Protein AF-X6L9G3-F1 (afdb_monomer)

Mean predicted aligned error: 16.51 Å

Structure (mmCIF, N/CA/C/O backbone):
data_AF-X6L9G3-F1
#
_entry.id   AF-X6L9G3-F1
#
loop_
_atom_site.group_PDB
_atom_site.id
_atom_site.type_symbol
_atom_site.label_atom_id
_atom_site.label_alt_id
_atom_site.label_comp_id
_atom_site.label_asym_id
_atom_site.label_entity_id
_atom_site.label_seq_id
_atom_site.pdbx_PDB_ins_code
_atom_site.Cartn_x
_atom_site.Cartn_y
_atom_site.Cartn_z
_atom_site.occupancy
_atom_site.B_iso_or_equiv
_atom_site.auth_seq_id
_atom_site.auth_comp_id
_atom_site.auth_asym_id
_atom_site.auth_atom_id
_atom_site.pdbx_PDB_model_num
ATOM 1 N N . GLU A 1 1 ? 20.434 10.283 -39.567 1.00 57.66 1 GLU A N 1
ATOM 2 C CA . GLU A 1 1 ? 20.466 11.173 -38.382 1.00 57.66 1 GLU A CA 1
ATOM 3 C C . GLU A 1 1 ? 19.110 11.328 -37.707 1.00 57.66 1 GLU A C 1
ATOM 5 O O . GLU A 1 1 ? 19.002 10.861 -36.583 1.00 57.66 1 GLU A O 1
ATOM 10 N N . LYS A 1 2 ? 18.067 11.838 -38.384 1.00 54.44 2 LYS A N 1
ATOM 11 C CA . LYS A 1 2 ? 16.725 12.080 -37.799 1.00 54.44 2 LYS A CA 1
ATOM 12 C C . LYS A 1 2 ? 16.110 10.918 -36.999 1.00 54.44 2 LYS A C 1
ATOM 14 O O . LYS A 1 2 ? 15.489 11.132 -35.969 1.00 54.44 2 LYS A O 1
ATOM 19 N N . GLU A 1 3 ? 16.289 9.678 -37.444 1.00 51.03 3 GLU A N 1
ATOM 20 C CA . GLU A 1 3 ? 15.724 8.497 -36.769 1.00 51.03 3 GLU A CA 1
ATOM 21 C C . GLU A 1 3 ? 16.460 8.139 -35.462 1.00 51.03 3 GLU A C 1
ATOM 23 O O . GLU A 1 3 ? 15.861 7.649 -34.506 1.00 51.03 3 GLU A O 1
ATOM 28 N N . LYS A 1 4 ? 17.763 8.444 -35.389 1.00 56.22 4 LYS A N 1
ATOM 29 C CA . LYS A 1 4 ? 18.595 8.257 -34.190 1.00 56.22 4 LYS A CA 1
ATOM 30 C C . LYS A 1 4 ? 18.316 9.350 -33.154 1.00 56.22 4 LYS A C 1
ATOM 32 O O . LYS A 1 4 ? 18.306 9.068 -31.962 1.00 56.22 4 LYS A O 1
ATOM 37 N N . GLU A 1 5 ? 18.048 10.563 -33.628 1.00 58.12 5 GLU A N 1
ATOM 38 C CA . GLU A 1 5 ? 17.670 11.730 -32.825 1.00 58.12 5 GLU A CA 1
ATOM 39 C C . GLU A 1 5 ? 16.275 11.547 -32.197 1.00 58.12 5 GLU A C 1
ATOM 41 O O . GLU A 1 5 ? 16.146 11.621 -30.977 1.00 58.12 5 GLU A O 1
ATOM 46 N N . ASN A 1 6 ? 15.278 11.116 -32.985 1.00 58.06 6 ASN A N 1
ATOM 47 C CA . ASN A 1 6 ? 13.937 10.773 -32.488 1.00 58.06 6 ASN A CA 1
ATOM 48 C C . ASN A 1 6 ? 13.952 9.645 -31.444 1.00 58.06 6 ASN A C 1
ATOM 50 O O . ASN A 1 6 ? 13.209 9.693 -30.465 1.00 58.06 6 ASN A O 1
ATOM 54 N N . LYS A 1 7 ? 14.788 8.614 -31.634 1.00 62.81 7 LYS A N 1
ATOM 55 C CA . LYS A 1 7 ? 14.898 7.501 -30.678 1.00 62.81 7 LYS A CA 1
ATOM 56 C C . LYS A 1 7 ? 15.466 7.965 -29.332 1.00 62.81 7 LYS A C 1
ATOM 58 O O . LYS A 1 7 ? 14.974 7.538 -28.290 1.00 62.81 7 LYS A O 1
ATOM 63 N N . ASN A 1 8 ? 16.447 8.867 -29.362 1.00 68.50 8 ASN A N 1
ATOM 64 C CA . ASN A 1 8 ? 17.072 9.426 -28.166 1.00 68.50 8 ASN A CA 1
ATOM 65 C C . ASN A 1 8 ? 16.114 10.379 -27.416 1.00 68.50 8 ASN A C 1
ATOM 67 O O . ASN A 1 8 ? 16.032 10.344 -26.188 1.00 68.50 8 ASN A O 1
ATOM 71 N N . GLU A 1 9 ? 15.314 11.172 -28.139 1.00 69.00 9 GLU A N 1
ATOM 72 C CA . GLU A 1 9 ? 14.246 11.988 -27.540 1.00 69.00 9 GLU A CA 1
ATOM 73 C C . GLU A 1 9 ? 13.158 11.131 -26.879 1.00 69.00 9 GLU A C 1
ATOM 75 O O . GLU A 1 9 ? 12.784 11.384 -25.731 1.00 69.00 9 GLU A O 1
ATOM 80 N N . MET A 1 10 ? 12.691 10.073 -27.553 1.00 66.94 10 MET A N 1
ATOM 81 C CA . MET A 1 10 ? 11.701 9.145 -26.992 1.00 66.94 10 MET A CA 1
ATOM 82 C C . MET A 1 10 ? 12.214 8.466 -25.719 1.00 66.94 10 MET A C 1
ATOM 84 O O . MET A 1 10 ? 11.488 8.366 -24.731 1.00 66.94 10 MET A O 1
ATOM 88 N N . GLU A 1 11 ? 13.474 8.035 -25.714 1.00 72.94 11 GLU A N 1
ATOM 89 C CA . GLU A 1 11 ? 14.110 7.413 -24.553 1.00 72.94 11 GLU A CA 1
ATOM 90 C C . GLU A 1 11 ? 14.220 8.389 -23.370 1.00 72.94 11 GLU A C 1
ATOM 92 O O . GLU A 1 11 ? 13.938 8.026 -22.224 1.00 72.94 11 GLU A O 1
ATOM 97 N N . THR A 1 12 ? 14.514 9.660 -23.645 1.00 70.62 12 THR A N 1
ATOM 98 C CA . THR A 1 12 ? 14.583 10.716 -22.626 1.00 70.62 12 THR A CA 1
ATOM 99 C C . THR A 1 12 ? 13.207 11.013 -22.019 1.00 70.62 12 THR A C 1
ATOM 101 O O . THR A 1 12 ? 13.072 11.109 -20.795 1.00 70.62 12 THR A O 1
ATOM 104 N N . ILE A 1 13 ? 12.162 11.091 -22.850 1.00 75.62 13 ILE A N 1
ATOM 105 C CA . ILE A 1 13 ? 10.772 11.294 -22.410 1.00 75.62 13 ILE A CA 1
ATOM 106 C C . ILE A 1 13 ? 10.292 10.111 -21.563 1.00 75.62 13 ILE A C 1
ATOM 108 O O . ILE A 1 13 ? 9.724 10.308 -20.487 1.00 75.62 13 ILE A O 1
ATOM 112 N N . VAL A 1 14 ? 10.563 8.880 -22.003 1.00 69.62 14 VAL A N 1
ATOM 113 C CA . VAL A 1 14 ? 10.181 7.659 -21.280 1.00 69.62 14 VAL A CA 1
ATOM 114 C C . VAL A 1 14 ? 10.891 7.572 -19.929 1.00 69.62 14 VAL A C 1
ATOM 116 O O . VAL A 1 14 ? 10.262 7.230 -18.928 1.00 69.62 14 VAL A O 1
ATOM 119 N N . ASN A 1 15 ? 12.182 7.898 -19.865 1.00 73.69 15 ASN A N 1
ATOM 120 C CA . ASN A 1 15 ? 12.939 7.851 -18.614 1.00 73.69 15 ASN A CA 1
ATOM 121 C C . ASN A 1 15 ? 12.492 8.933 -17.624 1.00 73.69 15 ASN A C 1
ATOM 123 O O . ASN A 1 15 ? 12.386 8.656 -16.427 1.00 73.69 15 ASN A O 1
ATOM 127 N N . LYS A 1 16 ? 12.145 10.129 -18.113 1.00 71.69 16 LYS A N 1
ATOM 128 C CA . LYS A 1 16 ? 11.542 11.180 -17.287 1.00 71.69 16 LYS A CA 1
ATOM 129 C C . LYS A 1 16 ? 10.173 10.754 -16.748 1.00 71.69 16 LYS A C 1
ATOM 131 O O . LYS A 1 16 ? 9.962 10.799 -15.542 1.00 71.69 16 LYS A O 1
ATOM 136 N N . ALA A 1 17 ? 9.299 10.218 -17.602 1.00 64.56 17 ALA A N 1
ATOM 137 C CA . ALA A 1 17 ? 7.981 9.729 -17.195 1.00 64.56 17 ALA A CA 1
ATOM 138 C C . ALA A 1 17 ? 8.057 8.581 -16.171 1.00 64.56 17 ALA A C 1
ATOM 140 O O . ALA A 1 17 ? 7.258 8.528 -15.236 1.00 64.56 17 ALA A O 1
ATOM 141 N N . LYS A 1 18 ? 9.036 7.673 -16.307 1.00 68.25 18 LYS A N 1
ATOM 142 C CA . LYS A 1 18 ? 9.302 6.622 -15.309 1.00 68.25 18 LYS A CA 1
ATOM 143 C C . LYS A 1 18 ? 9.693 7.222 -13.959 1.00 68.25 18 LYS A C 1
ATOM 145 O O . LYS A 1 18 ? 9.103 6.854 -12.948 1.00 68.25 18 LYS A O 1
ATOM 150 N N . LYS A 1 19 ? 10.635 8.170 -13.954 1.00 68.81 19 LYS A N 1
ATOM 151 C CA . LYS A 1 19 ? 11.107 8.834 -12.733 1.00 68.81 19 LYS A CA 1
ATOM 152 C C . LYS A 1 19 ? 9.980 9.587 -12.020 1.00 68.81 19 LYS A C 1
ATOM 154 O O . LYS A 1 19 ? 9.816 9.425 -10.813 1.00 68.81 19 LYS A O 1
ATOM 159 N N . ASP A 1 20 ? 9.171 10.330 -12.771 1.00 70.56 20 ASP A N 1
ATOM 160 C CA . ASP A 1 20 ? 8.033 11.084 -12.234 1.00 70.56 20 ASP A CA 1
ATOM 161 C C . ASP A 1 20 ? 6.973 10.142 -11.626 1.00 70.56 20 ASP A C 1
ATOM 163 O O . ASP A 1 20 ? 6.381 10.432 -10.584 1.00 70.56 20 ASP A O 1
ATOM 167 N N . ASN A 1 21 ? 6.756 8.972 -12.239 1.00 73.25 21 ASN A N 1
ATOM 168 C CA . ASN A 1 21 ? 5.849 7.950 -11.717 1.00 73.25 21 ASN A CA 1
ATOM 169 C C . ASN A 1 21 ? 6.384 7.296 -10.430 1.00 73.25 21 ASN A C 1
ATOM 171 O O . ASN A 1 21 ? 5.624 7.064 -9.488 1.00 73.25 21 ASN A O 1
ATOM 175 N N . ASP A 1 22 ? 7.688 7.026 -10.358 1.00 73.94 22 ASP A N 1
ATOM 176 C CA . ASP A 1 22 ? 8.322 6.445 -9.170 1.00 73.94 22 ASP A CA 1
ATOM 177 C C . ASP A 1 22 ? 8.289 7.411 -7.977 1.00 73.94 22 ASP A C 1
ATOM 179 O O . ASP A 1 22 ? 8.055 7.001 -6.836 1.00 73.94 22 ASP A O 1
ATOM 183 N N . GLU A 1 23 ? 8.461 8.709 -8.226 1.00 80.25 23 GLU A N 1
ATOM 184 C CA . GLU A 1 23 ? 8.361 9.742 -7.197 1.00 80.25 23 GLU A CA 1
ATOM 185 C C . GLU A 1 23 ? 6.923 9.899 -6.679 1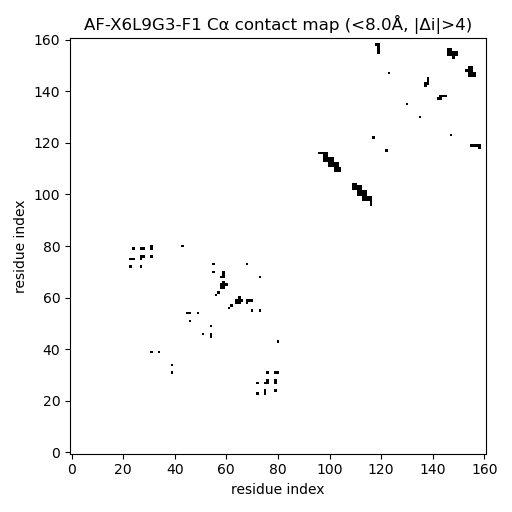.00 80.25 23 GLU A C 1
ATOM 187 O O . GLU A 1 23 ? 6.703 9.932 -5.462 1.00 80.25 23 GLU A O 1
ATOM 192 N N . LYS A 1 24 ? 5.925 9.871 -7.576 1.00 80.50 24 LYS A N 1
ATOM 193 C CA . LYS A 1 24 ? 4.502 9.841 -7.197 1.00 80.50 24 LYS A CA 1
ATOM 194 C C . LYS A 1 24 ? 4.162 8.620 -6.344 1.00 80.50 24 LYS A C 1
ATOM 196 O O . LYS A 1 24 ? 3.531 8.768 -5.299 1.00 80.50 24 LYS A O 1
ATOM 201 N N . LYS A 1 25 ? 4.620 7.425 -6.724 1.00 76.56 25 LYS A N 1
ATOM 202 C CA . LYS A 1 25 ? 4.406 6.207 -5.925 1.00 76.56 25 LYS A CA 1
ATOM 203 C C . LYS A 1 25 ? 5.009 6.328 -4.529 1.00 76.56 25 LYS A C 1
ATOM 205 O O . LYS A 1 25 ? 4.333 6.031 -3.549 1.00 76.56 25 LYS A O 1
ATOM 210 N N . LYS A 1 26 ? 6.248 6.822 -4.413 1.00 81.69 26 LYS A N 1
ATOM 211 C CA . LYS A 1 26 ? 6.899 7.050 -3.109 1.00 81.69 26 LYS A CA 1
ATOM 212 C C . LYS A 1 26 ? 6.127 8.048 -2.246 1.00 81.69 26 LYS A C 1
ATOM 214 O O . LYS A 1 26 ? 5.991 7.822 -1.044 1.00 81.69 26 LYS A O 1
ATOM 219 N N . LYS A 1 27 ? 5.607 9.126 -2.843 1.00 88.62 27 LYS A N 1
ATOM 220 C CA . LYS A 1 27 ? 4.748 10.099 -2.153 1.00 88.62 27 LYS A CA 1
ATOM 221 C C . LYS A 1 27 ? 3.514 9.412 -1.564 1.00 88.62 27 LYS A C 1
ATOM 223 O O . LYS A 1 27 ? 3.264 9.561 -0.372 1.00 88.62 27 LYS A O 1
ATOM 228 N N . TRP A 1 28 ? 2.785 8.635 -2.366 1.00 87.56 28 TRP A N 1
ATOM 229 C CA . TRP A 1 28 ? 1.539 7.993 -1.933 1.00 87.56 28 TRP A CA 1
ATOM 230 C C . TRP A 1 28 ? 1.756 6.832 -0.955 1.00 87.56 28 TRP A C 1
ATOM 232 O O . TRP A 1 28 ? 0.965 6.659 -0.031 1.00 87.56 28 TRP A O 1
ATOM 242 N N . MET A 1 29 ? 2.895 6.141 -1.046 1.00 81.62 29 MET A N 1
ATOM 243 C CA . MET A 1 29 ? 3.321 5.160 -0.045 1.00 81.62 29 MET A CA 1
ATOM 244 C C . MET A 1 29 ? 3.571 5.814 1.325 1.00 81.62 29 MET A C 1
ATOM 246 O O . MET A 1 29 ? 3.084 5.339 2.349 1.00 81.62 29 MET A O 1
ATOM 250 N N . LYS A 1 30 ? 4.301 6.940 1.355 1.00 86.38 30 LYS A N 1
ATOM 251 C CA . LYS A 1 30 ? 4.532 7.712 2.590 1.00 86.38 30 LYS A CA 1
ATOM 252 C C . LYS A 1 30 ? 3.227 8.268 3.152 1.00 86.38 30 LYS A C 1
ATOM 254 O O . LYS A 1 30 ? 2.982 8.149 4.349 1.00 86.38 30 LYS A O 1
ATOM 259 N N . TRP A 1 31 ? 2.398 8.833 2.277 1.00 90.00 31 TRP A N 1
ATOM 260 C CA . TRP A 1 31 ? 1.083 9.364 2.616 1.00 90.00 31 TRP A CA 1
ATOM 261 C C . TRP A 1 31 ? 0.209 8.306 3.295 1.00 90.00 31 TRP A C 1
ATOM 263 O O . TRP A 1 31 ? -0.361 8.593 4.347 1.00 90.00 31 TRP A O 1
ATOM 273 N N . TRP A 1 32 ? 0.174 7.081 2.751 1.00 87.44 32 TRP A N 1
ATOM 274 C CA . TRP A 1 32 ? -0.541 5.942 3.332 1.00 87.44 32 TRP A CA 1
ATOM 275 C C . TRP A 1 32 ? 0.031 5.545 4.694 1.00 87.44 32 TRP A C 1
ATOM 277 O O . TRP A 1 32 ? -0.711 5.416 5.665 1.00 87.44 32 TRP A O 1
ATOM 287 N N . ASN A 1 33 ? 1.354 5.410 4.805 1.00 80.75 33 ASN A N 1
ATOM 288 C CA . ASN A 1 33 ? 2.003 4.967 6.041 1.00 80.75 33 ASN A CA 1
ATOM 289 C C . ASN A 1 33 ? 1.752 5.909 7.224 1.00 80.75 33 ASN A C 1
ATOM 291 O O . ASN A 1 33 ? 1.582 5.427 8.341 1.00 80.75 33 ASN A O 1
ATOM 295 N N . GLN A 1 34 ? 1.660 7.215 6.967 1.00 87.00 34 GLN A N 1
ATOM 296 C CA . GLN A 1 34 ? 1.383 8.247 7.971 1.00 87.00 34 GLN A CA 1
ATOM 297 C C . GLN A 1 34 ? -0.075 8.278 8.459 1.00 87.00 34 GLN A C 1
ATOM 299 O O . GLN A 1 34 ? -0.372 9.007 9.401 1.00 87.00 34 GLN A O 1
ATOM 304 N N . ARG A 1 35 ? -0.995 7.529 7.833 1.00 86.44 35 ARG A N 1
ATOM 305 C CA . ARG A 1 35 ? -2.399 7.481 8.266 1.00 86.44 35 ARG A CA 1
ATOM 306 C C . ARG A 1 35 ? -2.576 6.654 9.536 1.00 86.44 35 ARG A C 1
ATOM 308 O O . ARG A 1 35 ? -1.960 5.596 9.695 1.00 86.44 35 ARG A O 1
ATOM 315 N N . GLU A 1 36 ? -3.472 7.122 10.400 1.00 88.19 36 GLU A N 1
ATOM 316 C CA . GLU A 1 36 ? -3.934 6.372 11.567 1.00 88.19 36 GLU A CA 1
ATOM 317 C C . GLU A 1 36 ? -4.650 5.083 11.141 1.00 88.19 36 GLU A C 1
ATOM 319 O O . GLU A 1 36 ? -5.197 4.988 10.042 1.00 88.19 36 GLU A O 1
ATOM 324 N N . GLN A 1 37 ? -4.687 4.076 12.017 1.00 83.81 37 GLN A N 1
ATOM 325 C CA . GLN A 1 37 ? -5.323 2.797 11.679 1.00 83.81 37 GLN A CA 1
ATOM 326 C C . GLN A 1 37 ? -6.820 2.944 11.380 1.00 83.81 37 GLN A C 1
ATOM 328 O O . GLN A 1 37 ? -7.307 2.360 10.419 1.00 83.81 37 GLN A O 1
ATOM 333 N N . LYS A 1 38 ? -7.538 3.790 12.129 1.00 88.25 38 LYS A N 1
ATOM 334 C CA . LYS A 1 38 ? -8.963 4.066 11.884 1.00 88.25 38 LYS A CA 1
ATOM 335 C C . LYS A 1 38 ? -9.211 4.622 10.476 1.00 88.25 38 LYS A C 1
ATOM 337 O O . LYS A 1 38 ? -10.153 4.212 9.806 1.00 88.25 38 LYS A O 1
ATOM 342 N N . ASP A 1 39 ? -8.328 5.507 10.029 1.00 89.38 39 ASP A N 1
ATOM 343 C CA . ASP A 1 39 ? -8.374 6.124 8.706 1.00 89.38 39 ASP A CA 1
ATOM 344 C C . ASP A 1 39 ? -8.091 5.113 7.594 1.00 89.38 39 ASP A C 1
ATOM 346 O O . ASP A 1 39 ? -8.783 5.089 6.577 1.00 89.38 39 ASP A O 1
ATOM 350 N N . LYS A 1 40 ? -7.087 4.251 7.794 1.00 89.81 40 LYS A N 1
ATOM 351 C CA . LYS A 1 40 ? -6.769 3.167 6.857 1.00 89.81 40 LYS A CA 1
ATOM 352 C C . LYS A 1 40 ? -7.949 2.211 6.708 1.00 89.81 40 LYS A C 1
ATOM 354 O O . LYS A 1 40 ? -8.302 1.868 5.581 1.00 89.81 40 LYS A O 1
ATOM 359 N N . THR A 1 41 ? -8.584 1.838 7.819 1.00 90.62 41 THR A N 1
ATOM 360 C CA . THR A 1 41 ? -9.766 0.969 7.825 1.00 90.62 41 THR A CA 1
ATOM 361 C C . THR A 1 41 ? -10.920 1.582 7.039 1.00 90.62 41 THR A C 1
ATOM 363 O O . THR A 1 41 ? -11.467 0.905 6.174 1.00 90.62 41 THR A O 1
ATOM 366 N N . GLU A 1 42 ? -11.245 2.861 7.263 1.00 94.25 42 GLU A N 1
ATOM 367 C CA . GLU A 1 42 ? -12.308 3.550 6.517 1.00 94.25 42 GLU A CA 1
ATOM 368 C C . GLU A 1 42 ? -12.035 3.536 5.006 1.00 94.25 42 GLU A C 1
ATOM 370 O O . GLU A 1 42 ? -12.908 3.179 4.214 1.00 94.25 42 GLU A O 1
ATOM 375 N N . ILE A 1 43 ? -10.811 3.874 4.589 1.00 92.50 43 ILE A N 1
ATOM 376 C CA . ILE A 1 43 ? -10.453 3.906 3.165 1.00 92.50 43 ILE A CA 1
ATOM 377 C C . ILE A 1 43 ? -10.557 2.507 2.541 1.00 92.50 43 ILE A C 1
ATOM 379 O O . ILE A 1 43 ? -11.102 2.365 1.446 1.00 92.50 43 ILE A O 1
ATOM 383 N N . ILE A 1 44 ? -10.055 1.473 3.224 1.00 92.25 44 ILE A N 1
ATOM 384 C CA . ILE A 1 44 ? -10.125 0.081 2.752 1.00 92.25 44 ILE A CA 1
ATOM 385 C C . ILE A 1 44 ? -11.578 -0.381 2.641 1.00 92.25 44 ILE A C 1
ATOM 387 O O . ILE A 1 44 ? -11.951 -1.018 1.656 1.00 92.25 44 ILE A O 1
ATOM 391 N N . GLU A 1 45 ? -12.409 -0.062 3.630 1.00 93.25 45 GLU A N 1
ATOM 392 C CA . GLU A 1 45 ? -13.826 -0.414 3.629 1.00 93.25 45 GLU A CA 1
ATOM 393 C C . GLU A 1 45 ? -14.556 0.248 2.455 1.00 93.25 45 GLU A C 1
ATOM 395 O O . GLU A 1 45 ? -15.274 -0.426 1.711 1.00 93.25 45 GLU A O 1
ATOM 400 N N . LYS A 1 46 ? -14.313 1.544 2.217 1.00 93.44 46 LYS A N 1
ATOM 401 C CA . LYS A 1 46 ? -14.865 2.266 1.062 1.00 93.44 46 LYS A CA 1
ATOM 402 C C . LYS A 1 46 ? -14.398 1.659 -0.258 1.00 93.44 46 LYS A C 1
ATOM 404 O O . LYS A 1 46 ? -15.224 1.478 -1.148 1.00 93.44 46 LYS A O 1
ATOM 409 N N . LEU A 1 47 ? -13.120 1.292 -0.371 1.00 90.50 47 LEU A N 1
ATOM 410 C CA . LEU A 1 47 ? -12.558 0.651 -1.564 1.00 90.50 47 LEU A CA 1
ATOM 411 C C . LEU A 1 47 ? -13.208 -0.710 -1.862 1.00 90.50 47 LEU A C 1
ATOM 413 O O . LEU A 1 47 ? -13.436 -1.027 -3.025 1.00 90.50 47 LEU A O 1
ATOM 417 N N . LYS A 1 48 ? -13.511 -1.507 -0.827 1.00 88.88 48 LYS A N 1
ATOM 418 C CA . LYS A 1 48 ? -14.168 -2.820 -0.966 1.00 88.88 48 LYS A CA 1
ATOM 419 C C . LYS A 1 48 ? -15.664 -2.714 -1.267 1.00 88.88 48 LYS A C 1
ATOM 421 O O . LYS A 1 48 ? -16.208 -3.575 -1.950 1.00 88.88 48 LYS A O 1
ATOM 426 N N . THR A 1 49 ? -16.328 -1.693 -0.727 1.00 93.50 49 THR A N 1
ATOM 427 C CA . THR A 1 49 ? -17.796 -1.578 -0.761 1.00 93.50 49 THR A CA 1
ATOM 428 C C . THR A 1 49 ? -18.300 -0.804 -1.978 1.00 93.50 49 THR A C 1
ATOM 430 O O . THR A 1 49 ? -19.386 -1.077 -2.483 1.00 93.50 49 THR A O 1
ATOM 433 N N . MET A 1 50 ? -17.538 0.185 -2.448 1.00 93.38 50 MET A N 1
ATOM 434 C CA . MET A 1 50 ? -17.936 1.059 -3.551 1.00 93.38 50 MET A CA 1
ATOM 435 C C . MET A 1 50 ? -17.337 0.601 -4.882 1.00 93.38 50 MET A C 1
ATOM 437 O O . MET A 1 50 ? -16.250 0.030 -4.935 1.00 93.38 50 MET A O 1
ATOM 441 N N . SER A 1 51 ? -18.014 0.917 -5.989 1.00 91.00 51 SER A N 1
ATOM 442 C CA . SER A 1 51 ? -17.401 0.782 -7.315 1.00 91.00 51 SER A CA 1
ATOM 443 C C . SER A 1 51 ? -16.205 1.729 -7.474 1.00 91.00 51 SER A C 1
ATOM 445 O O . SER A 1 51 ? -16.084 2.739 -6.780 1.00 91.00 51 SER A O 1
ATOM 447 N N . ASN A 1 52 ? -15.341 1.455 -8.454 1.00 86.50 52 ASN A N 1
ATOM 448 C CA . ASN A 1 52 ? -14.172 2.292 -8.744 1.00 86.50 52 ASN A CA 1
ATOM 449 C C . ASN A 1 52 ? -14.522 3.771 -8.986 1.00 86.50 52 ASN A C 1
ATOM 451 O O . ASN A 1 52 ? -13.760 4.656 -8.595 1.00 86.50 52 ASN A O 1
ATOM 455 N N . GLU A 1 53 ? -15.649 4.043 -9.647 1.00 89.94 53 GLU A N 1
ATOM 456 C CA . GLU A 1 53 ? -16.109 5.406 -9.927 1.00 89.94 53 GLU A CA 1
ATOM 457 C C . GLU A 1 53 ? -16.633 6.094 -8.668 1.00 89.94 53 GLU A C 1
ATOM 459 O O . GLU A 1 53 ? -16.274 7.238 -8.401 1.00 89.94 53 GLU A O 1
ATOM 464 N N . GLN A 1 54 ? -17.407 5.377 -7.853 1.00 92.69 54 GLN A N 1
ATOM 465 C CA . GLN A 1 54 ? -17.914 5.892 -6.581 1.00 92.69 54 GLN A CA 1
ATOM 466 C C . GLN A 1 54 ? -16.785 6.148 -5.582 1.00 92.69 54 GLN A C 1
ATOM 468 O O . GLN A 1 54 ? -16.755 7.202 -4.960 1.00 92.69 54 GLN A O 1
ATOM 473 N N . PHE A 1 55 ? -15.817 5.235 -5.480 1.00 91.62 55 PHE A N 1
ATOM 474 C CA . PHE A 1 55 ? -14.638 5.419 -4.637 1.00 91.62 55 PHE A CA 1
ATOM 475 C C . PHE A 1 55 ? -13.849 6.665 -5.049 1.00 91.62 55 PHE A C 1
ATOM 477 O O . PHE A 1 55 ? -13.413 7.446 -4.208 1.00 91.62 55 PHE A O 1
ATOM 484 N N . LYS A 1 56 ? -13.705 6.883 -6.359 1.00 91.38 56 LYS A N 1
ATOM 485 C CA . LYS A 1 56 ? -13.066 8.075 -6.914 1.00 91.38 56 LYS A CA 1
ATOM 486 C C . LYS A 1 56 ? -13.802 9.363 -6.548 1.00 91.38 56 LYS A C 1
ATOM 488 O O . LYS A 1 56 ? -13.140 10.313 -6.145 1.00 91.38 56 LYS A O 1
ATOM 493 N N . LEU A 1 57 ? -15.124 9.399 -6.702 1.00 92.31 57 LEU A N 1
ATOM 494 C CA . LEU A 1 57 ? -15.936 10.565 -6.337 1.00 92.31 57 LEU A CA 1
ATOM 495 C C . LEU A 1 57 ? -15.856 10.835 -4.834 1.00 92.31 57 LEU A C 1
ATOM 497 O O . LEU A 1 57 ? -15.558 11.950 -4.423 1.00 92.31 57 LEU A O 1
ATOM 501 N N . TRP A 1 58 ? -15.991 9.791 -4.017 1.00 94.75 58 TRP A N 1
ATOM 502 C CA . TRP A 1 58 ? -15.846 9.903 -2.571 1.00 94.75 58 TRP A CA 1
ATOM 503 C C . TRP A 1 58 ? -14.484 10.493 -2.184 1.00 94.75 58 TRP A C 1
ATOM 505 O O . TRP A 1 58 ? -14.426 11.436 -1.399 1.00 94.75 58 TRP A O 1
ATOM 515 N N . LEU A 1 59 ? -13.387 10.003 -2.775 1.00 91.62 59 LEU A N 1
ATOM 516 C CA . LEU A 1 59 ? -12.031 10.463 -2.460 1.00 91.62 59 LEU A CA 1
ATOM 517 C C . LEU A 1 59 ? -11.789 11.937 -2.838 1.00 91.62 59 LEU A C 1
ATOM 519 O O . LEU A 1 59 ? -11.016 12.617 -2.164 1.00 91.62 59 LEU A O 1
ATOM 523 N N . LEU A 1 60 ? -12.439 12.419 -3.902 1.00 92.00 60 LEU A N 1
ATOM 524 C CA . LEU A 1 60 ? -12.272 13.779 -4.422 1.00 92.00 60 LEU A CA 1
ATOM 525 C C 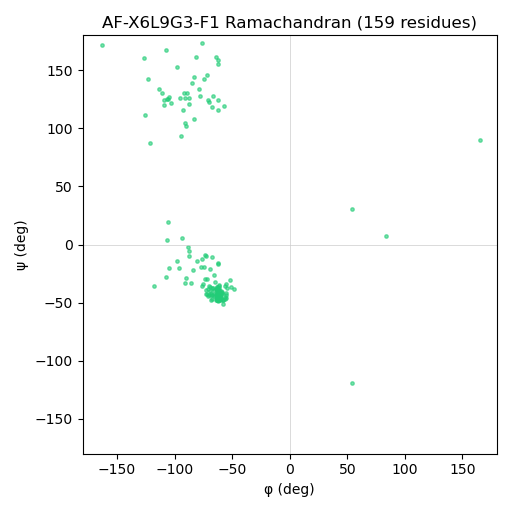. LEU A 1 60 ? -13.234 14.801 -3.808 1.00 92.00 60 LEU A C 1
ATOM 527 O O . LEU A 1 60 ? -12.870 15.967 -3.720 1.00 92.00 60 LEU A O 1
ATOM 531 N N . ASP A 1 61 ? -14.429 14.393 -3.380 1.00 90.00 61 ASP A N 1
ATOM 532 C CA . ASP A 1 61 ? -15.490 15.346 -3.020 1.00 90.00 61 ASP A CA 1
ATOM 533 C C . ASP A 1 61 ? -15.916 15.248 -1.545 1.00 90.00 61 ASP A C 1
ATOM 535 O O . ASP A 1 61 ? -16.180 16.267 -0.887 1.00 90.00 61 ASP A O 1
ATOM 539 N N . GLU A 1 62 ? -15.929 14.034 -0.994 1.00 86.75 62 GLU A N 1
ATOM 540 C CA . GLU A 1 62 ? -16.480 13.732 0.335 1.00 86.75 62 GLU A CA 1
ATOM 541 C C . GLU A 1 62 ? -15.400 13.444 1.381 1.00 86.75 62 GLU A C 1
ATOM 543 O O . GLU A 1 62 ? -15.589 13.684 2.574 1.00 86.75 62 GLU A O 1
ATOM 548 N N . CYS A 1 63 ? -14.249 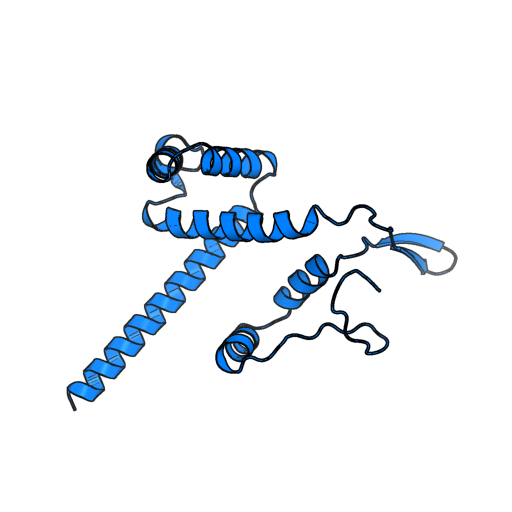12.943 0.943 1.00 89.12 63 CYS A N 1
ATOM 549 C CA . CYS A 1 63 ? -13.184 12.503 1.818 1.00 89.12 63 CYS A CA 1
ATOM 550 C C . CYS A 1 63 ? -12.481 13.683 2.498 1.00 89.12 63 CYS A C 1
ATOM 552 O O . CYS A 1 63 ? -12.258 14.743 1.906 1.00 89.12 63 CYS A O 1
ATOM 554 N N . LYS A 1 64 ? -12.040 13.478 3.744 1.00 89.25 64 LYS A N 1
ATOM 555 C CA . LYS A 1 64 ? -11.360 14.517 4.533 1.00 89.25 64 LYS A CA 1
ATOM 556 C C . LYS A 1 64 ? -10.040 15.009 3.921 1.00 89.25 64 LYS A C 1
ATOM 558 O O . LYS A 1 64 ? -9.584 16.090 4.276 1.00 89.25 64 LYS A O 1
ATOM 563 N N . TRP A 1 65 ? -9.463 14.264 2.973 1.00 88.12 65 TRP A N 1
ATOM 564 C CA . TRP A 1 65 ? -8.242 14.638 2.241 1.00 88.12 65 TRP A CA 1
ATOM 565 C C . TRP A 1 65 ? -8.487 15.087 0.800 1.00 88.12 65 TRP A C 1
ATOM 567 O O . TRP A 1 65 ? -7.550 15.118 0.005 1.00 88.12 65 TRP A O 1
ATOM 577 N N . LYS A 1 66 ? -9.715 15.475 0.448 1.00 87.94 66 LYS A N 1
ATOM 578 C CA . LYS A 1 66 ? -10.046 15.956 -0.900 1.00 87.94 66 LYS A CA 1
ATOM 579 C C . LYS A 1 66 ? -9.151 17.078 -1.432 1.00 87.94 66 LYS A C 1
ATOM 581 O O . LYS A 1 66 ? -8.901 17.158 -2.625 1.00 87.94 66 LYS A O 1
ATOM 586 N N . ASN A 1 67 ? -8.620 17.918 -0.543 1.00 89.62 67 ASN A N 1
ATOM 587 C CA . ASN A 1 67 ? -7.718 19.011 -0.917 1.00 89.62 67 ASN A CA 1
ATOM 588 C C . ASN A 1 67 ? -6.265 18.549 -1.146 1.00 89.62 67 ASN A C 1
ATOM 590 O O . ASN A 1 67 ? -5.462 19.303 -1.686 1.00 89.62 67 ASN A O 1
ATOM 594 N N . GLU A 1 68 ? -5.906 17.336 -0.715 1.00 88.56 68 GLU A N 1
ATOM 595 C CA . GLU A 1 68 ? -4.566 16.755 -0.882 1.00 88.56 68 GLU A CA 1
ATOM 596 C C . GLU A 1 68 ? -4.471 15.836 -2.106 1.00 88.56 68 GLU A C 1
ATOM 598 O O . GLU A 1 68 ? -3.367 15.553 -2.578 1.00 88.56 68 GLU A O 1
ATOM 603 N N . VAL A 1 69 ? -5.613 15.343 -2.592 1.00 90.25 69 VAL A N 1
ATOM 604 C CA . VAL A 1 69 ? -5.709 14.295 -3.609 1.00 90.25 69 VAL A CA 1
ATOM 605 C C . VAL A 1 69 ? -6.239 14.871 -4.914 1.00 90.25 69 VAL A C 1
ATOM 607 O O . VAL A 1 69 ? -7.277 15.522 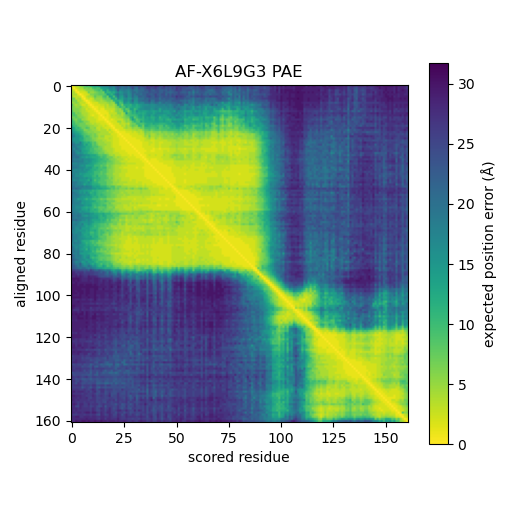-4.945 1.00 90.25 69 VAL A O 1
ATOM 610 N N . THR A 1 70 ? -5.556 14.580 -6.021 1.00 90.44 70 THR A N 1
ATOM 611 C CA . THR A 1 70 ? -6.036 14.925 -7.364 1.00 90.44 70 THR A CA 1
ATOM 612 C C . THR A 1 70 ? -6.516 13.695 -8.126 1.00 90.44 70 THR A C 1
ATOM 614 O O . THR A 1 70 ? -6.245 12.547 -7.765 1.00 90.44 70 THR A O 1
ATOM 617 N N . LYS A 1 71 ? -7.208 13.922 -9.247 1.00 89.06 71 LYS A N 1
ATOM 618 C CA . LYS A 1 71 ? -7.691 12.852 -10.132 1.00 89.06 71 LYS A CA 1
ATOM 619 C C . LYS A 1 71 ? -6.569 11.919 -10.607 1.00 89.06 71 LYS A C 1
ATOM 621 O O . LYS A 1 71 ? -6.814 10.722 -10.765 1.00 89.06 71 LYS A O 1
ATOM 626 N N . ASP A 1 72 ? -5.368 12.458 -10.806 1.00 87.75 72 ASP A N 1
ATOM 627 C CA . ASP A 1 72 ? -4.199 11.719 -11.296 1.00 87.75 72 ASP A CA 1
ATOM 628 C C . ASP A 1 72 ? -3.554 10.848 -10.211 1.00 87.75 72 ASP A C 1
ATOM 630 O O . ASP A 1 72 ? -2.829 9.898 -10.510 1.00 87.75 72 ASP A O 1
ATOM 634 N N . ASP A 1 73 ? 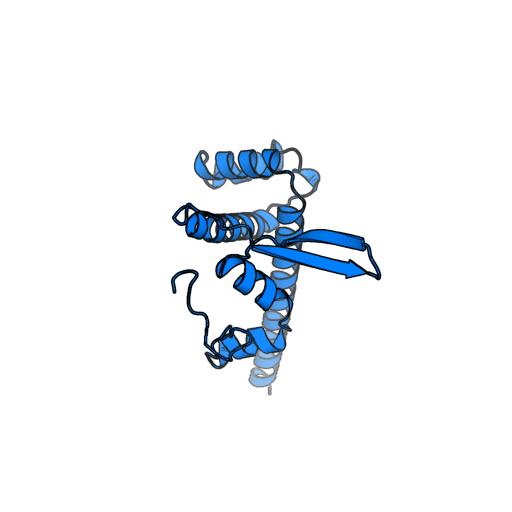-3.834 11.142 -8.943 1.00 88.25 73 ASP A N 1
ATOM 635 C CA . ASP A 1 73 ? -3.255 10.441 -7.801 1.00 88.25 73 ASP A CA 1
ATOM 636 C C . ASP A 1 73 ? -4.002 9.152 -7.453 1.00 88.25 73 ASP A C 1
ATOM 638 O O . ASP A 1 73 ? -3.425 8.235 -6.871 1.00 88.25 73 ASP A O 1
ATOM 642 N N . ILE A 1 74 ? -5.267 9.038 -7.866 1.00 88.56 74 ILE A N 1
ATOM 643 C CA . ILE A 1 74 ? -6.166 7.929 -7.511 1.00 88.56 74 ILE A CA 1
ATOM 644 C C . ILE A 1 74 ? -5.567 6.571 -7.869 1.00 88.56 74 ILE A C 1
ATOM 646 O O . ILE A 1 74 ? -5.628 5.638 -7.071 1.00 88.56 74 ILE A O 1
ATOM 650 N N . ALA A 1 75 ? -4.968 6.452 -9.056 1.00 87.62 75 ALA A N 1
ATOM 651 C CA . ALA A 1 75 ? -4.343 5.205 -9.484 1.00 87.62 75 ALA A CA 1
ATOM 652 C C . ALA A 1 75 ? -3.166 4.815 -8.574 1.00 87.62 75 ALA A C 1
ATOM 654 O O . ALA A 1 75 ? -3.001 3.643 -8.247 1.00 87.62 75 ALA A O 1
ATOM 655 N N . SER A 1 76 ? -2.383 5.800 -8.125 1.00 87.38 76 SER A N 1
ATOM 656 C CA . SER A 1 76 ? -1.246 5.573 -7.226 1.00 87.38 76 SER A CA 1
ATOM 657 C C . SER A 1 76 ? -1.700 5.236 -5.806 1.00 87.38 76 SER A C 1
ATOM 659 O O . SER A 1 76 ? -1.132 4.344 -5.188 1.00 87.38 76 SER A O 1
ATOM 661 N N . ILE A 1 77 ? -2.747 5.897 -5.311 1.00 88.50 77 ILE A N 1
ATOM 662 C CA . ILE A 1 77 ? -3.337 5.626 -3.993 1.00 88.50 77 ILE A CA 1
ATOM 663 C C . ILE A 1 77 ? -3.905 4.210 -3.941 1.00 88.50 77 ILE A C 1
ATOM 665 O O . ILE A 1 77 ? -3.596 3.465 -3.016 1.00 88.50 77 ILE A O 1
ATOM 669 N N . ARG A 1 78 ? -4.678 3.811 -4.958 1.00 88.94 78 ARG A N 1
ATOM 670 C CA . ARG A 1 78 ? -5.194 2.440 -5.064 1.00 88.94 78 ARG A CA 1
ATOM 671 C C . ARG A 1 78 ? -4.068 1.422 -5.076 1.00 88.94 78 ARG A C 1
ATOM 673 O O . ARG A 1 78 ? -4.100 0.495 -4.284 1.00 88.94 78 ARG A O 1
ATOM 680 N N . PHE A 1 79 ? -3.043 1.658 -5.893 1.00 84.81 79 PHE A N 1
ATOM 681 C CA . PHE A 1 79 ? -1.867 0.798 -5.929 1.00 84.81 79 PHE A CA 1
ATOM 682 C C . PHE A 1 79 ? -1.209 0.660 -4.547 1.00 84.81 79 PHE A C 1
ATOM 684 O O . PHE A 1 79 ? -0.895 -0.449 -4.133 1.00 84.81 79 PHE A O 1
ATOM 691 N N . SER A 1 80 ? -1.032 1.756 -3.803 1.00 83.62 80 SER A N 1
ATOM 692 C CA . SER A 1 80 ? -0.477 1.701 -2.444 1.00 83.62 80 SER A CA 1
ATOM 693 C C . SER A 1 80 ? -1.348 0.894 -1.474 1.00 83.62 80 SER A C 1
ATOM 695 O O . SER A 1 80 ? -0.805 0.160 -0.651 1.00 83.62 80 SER A O 1
ATOM 697 N N . ILE A 1 81 ? -2.676 0.996 -1.581 1.00 87.69 81 ILE A N 1
ATOM 698 C CA . ILE A 1 81 ? -3.611 0.222 -0.752 1.00 87.69 81 ILE A CA 1
ATOM 699 C C . ILE A 1 81 ? -3.580 -1.259 -1.137 1.00 87.69 81 ILE A C 1
ATOM 701 O O . ILE A 1 81 ? -3.515 -2.104 -0.252 1.00 87.69 81 ILE A O 1
ATOM 705 N N . ASP A 1 82 ? -3.570 -1.580 -2.431 1.00 85.38 82 ASP A N 1
ATOM 706 C CA . ASP A 1 82 ? -3.500 -2.960 -2.922 1.00 85.38 82 ASP A CA 1
ATOM 707 C C . ASP A 1 82 ? -2.202 -3.641 -2.467 1.00 85.38 82 ASP A C 1
ATOM 709 O O . ASP A 1 82 ? -2.232 -4.773 -1.992 1.00 85.38 82 ASP A O 1
ATOM 713 N N . VAL A 1 83 ? -1.067 -2.931 -2.533 1.00 82.62 83 VAL A N 1
ATOM 714 C CA . VAL A 1 83 ? 0.218 -3.415 -2.000 1.00 82.62 83 VAL A CA 1
ATOM 715 C C . VAL A 1 83 ? 0.131 -3.653 -0.493 1.00 82.62 83 VAL A C 1
ATOM 717 O O . VAL A 1 83 ? 0.573 -4.693 -0.014 1.00 82.62 83 VAL A O 1
ATOM 720 N N . TYR A 1 84 ? -0.460 -2.720 0.259 1.00 84.00 84 TYR A N 1
ATOM 721 C CA . TYR A 1 84 ? -0.658 -2.884 1.698 1.00 84.00 84 TYR A CA 1
ATOM 722 C C . TYR A 1 84 ? -1.542 -4.095 2.030 1.00 84.00 84 TYR A C 1
ATOM 724 O O . TYR A 1 84 ? -1.210 -4.864 2.930 1.00 84.00 84 TYR A O 1
ATOM 732 N N . LEU A 1 85 ? -2.645 -4.288 1.303 1.00 83.75 85 LEU A N 1
ATOM 733 C CA . LEU A 1 85 ? -3.548 -5.420 1.495 1.00 83.75 85 LEU A CA 1
ATOM 734 C C . LEU A 1 85 ? -2.870 -6.744 1.153 1.00 83.75 85 LEU A C 1
ATOM 736 O O . LEU A 1 85 ? -2.986 -7.671 1.941 1.00 83.75 85 LEU A O 1
ATOM 740 N N . ALA A 1 86 ? -2.130 -6.816 0.044 1.00 79.19 86 ALA A N 1
ATOM 741 C CA . ALA A 1 86 ? -1.406 -8.021 -0.356 1.00 79.19 86 ALA A CA 1
ATOM 742 C C . ALA A 1 86 ? -0.400 -8.472 0.718 1.00 79.19 86 ALA A C 1
ATOM 744 O O . ALA A 1 86 ? -0.362 -9.655 1.043 1.00 79.19 86 ALA A O 1
ATOM 745 N N . LEU A 1 87 ? 0.338 -7.522 1.308 1.00 70.19 87 LEU A N 1
ATOM 746 C CA . LEU A 1 87 ? 1.238 -7.765 2.445 1.00 70.19 87 LEU A CA 1
ATOM 747 C C . LEU A 1 87 ? 0.470 -8.129 3.728 1.00 70.19 87 LEU A C 1
ATOM 749 O O . LEU A 1 87 ? 0.873 -8.982 4.505 1.00 70.19 87 LEU A O 1
ATOM 753 N N . SER A 1 88 ? -0.686 -7.509 3.968 1.00 69.00 88 SER A N 1
ATOM 754 C CA . SER A 1 88 ? -1.477 -7.802 5.172 1.00 69.00 88 SER A CA 1
ATOM 755 C C . SER A 1 88 ? -2.117 -9.197 5.119 1.00 69.00 88 SER A C 1
ATOM 757 O O . SER A 1 88 ? -2.187 -9.874 6.139 1.00 69.00 88 SER A O 1
ATOM 759 N N . THR A 1 89 ? -2.548 -9.658 3.940 1.00 58.28 89 THR A N 1
ATOM 760 C CA . THR A 1 89 ? -3.198 -10.969 3.762 1.00 58.28 89 THR A CA 1
ATOM 761 C C . THR A 1 89 ? -2.242 -12.158 3.837 1.00 58.28 89 THR A C 1
ATOM 763 O O . THR A 1 89 ? -2.693 -13.267 4.094 1.00 58.28 89 THR A O 1
ATOM 766 N N . THR A 1 90 ? -0.932 -11.965 3.657 1.00 48.66 90 THR A N 1
ATOM 767 C CA . THR A 1 90 ? 0.068 -13.035 3.841 1.00 48.66 90 THR A CA 1
ATOM 768 C C . THR A 1 90 ? 0.367 -13.353 5.310 1.00 48.66 90 THR A C 1
ATOM 770 O O . THR A 1 90 ? 0.941 -14.405 5.593 1.00 48.66 90 THR A O 1
ATOM 773 N N . ASN A 1 91 ? -0.070 -12.501 6.247 1.00 47.31 91 ASN A N 1
ATOM 774 C CA . ASN A 1 91 ? 0.225 -12.620 7.678 1.00 47.31 91 ASN A CA 1
ATOM 775 C C . ASN A 1 91 ? -0.888 -13.282 8.522 1.00 47.31 91 ASN A C 1
ATOM 777 O O . ASN A 1 91 ? -0.622 -13.680 9.654 1.00 47.31 91 ASN A O 1
ATOM 781 N N . GLU A 1 92 ? -2.121 -13.437 8.017 1.00 48.16 92 GLU A N 1
ATOM 782 C CA . GLU A 1 92 ? -3.247 -13.974 8.817 1.00 48.16 92 GLU A CA 1
ATOM 783 C C . GLU A 1 92 ? -3.165 -15.492 9.105 1.00 48.16 92 GLU A C 1
ATOM 785 O O . GLU A 1 92 ? -3.872 -15.981 9.986 1.00 48.16 92 GLU A O 1
ATOM 790 N N . ASP A 1 93 ? -2.247 -16.230 8.466 1.00 48.69 93 ASP A N 1
ATOM 791 C CA . ASP A 1 93 ? -2.082 -17.686 8.645 1.00 48.69 93 ASP A CA 1
ATOM 792 C C . ASP A 1 93 ? -1.028 -18.109 9.698 1.00 48.69 93 ASP A C 1
ATOM 794 O O . ASP A 1 93 ? -0.760 -19.305 9.855 1.00 48.69 93 ASP A O 1
ATOM 798 N N . LYS A 1 94 ? -0.412 -17.185 10.456 1.00 50.69 94 LYS A N 1
ATOM 799 C CA . LYS A 1 94 ? 0.609 -17.531 11.475 1.00 50.69 94 LYS A CA 1
ATOM 800 C C . LYS A 1 94 ? 0.222 -17.060 12.872 1.00 50.69 94 LYS A C 1
ATOM 802 O O . LYS A 1 94 ? 0.593 -15.988 13.335 1.00 50.69 94 LYS A O 1
ATOM 807 N N . LYS A 1 95 ? -0.523 -17.919 13.566 1.00 50.62 95 LYS A N 1
ATOM 808 C CA . LYS A 1 95 ? -0.882 -17.763 14.977 1.00 50.62 95 LYS A CA 1
ATOM 809 C C . LYS A 1 95 ? 0.112 -18.517 15.869 1.00 50.62 95 LYS A C 1
ATOM 811 O O . LYS A 1 95 ? -0.073 -19.705 16.090 1.00 50.62 95 LYS A O 1
ATOM 816 N N . GLU A 1 96 ? 1.142 -17.805 16.329 1.00 49.62 96 GLU A N 1
ATOM 817 C CA . GLU A 1 96 ? 1.828 -17.877 17.640 1.00 49.62 96 GLU A CA 1
ATOM 818 C C . GLU A 1 96 ? 3.162 -17.108 17.521 1.00 49.62 96 GLU A C 1
ATOM 820 O O . GLU A 1 96 ? 4.178 -17.675 17.133 1.00 49.62 96 GLU A O 1
ATOM 825 N N . GLU A 1 97 ? 3.158 -15.802 17.819 1.00 48.25 97 GLU A N 1
ATOM 826 C CA . GLU A 1 97 ? 4.393 -15.015 17.994 1.00 48.25 97 GLU A CA 1
ATOM 827 C C . GLU A 1 97 ? 5.112 -15.507 19.266 1.00 48.25 97 GLU A C 1
ATOM 829 O O . GLU A 1 97 ? 4.559 -15.399 20.367 1.00 48.25 97 GLU A O 1
ATOM 834 N N . LYS A 1 98 ? 6.337 -16.040 19.156 1.00 49.75 98 LYS A N 1
ATOM 835 C CA . LYS A 1 98 ? 7.173 -16.347 20.324 1.00 49.75 98 LYS A CA 1
ATOM 836 C C . LYS A 1 98 ? 8.043 -15.126 20.624 1.00 49.75 98 LYS A C 1
ATOM 838 O O . LYS A 1 98 ? 9.023 -14.854 19.949 1.00 49.75 98 LYS A O 1
ATOM 843 N N . GLU A 1 99 ? 7.704 -14.366 21.665 1.00 51.66 99 GLU A N 1
ATOM 844 C CA . GLU A 1 99 ? 8.535 -13.233 22.106 1.00 51.66 99 GLU A CA 1
ATOM 845 C C . GLU A 1 99 ? 9.970 -13.696 22.437 1.00 51.66 99 GLU A C 1
ATOM 847 O O . GLU A 1 99 ? 10.181 -14.498 23.351 1.00 51.66 99 GLU A O 1
ATOM 852 N N . LEU A 1 100 ? 10.970 -13.161 21.727 1.00 50.44 100 LEU A N 1
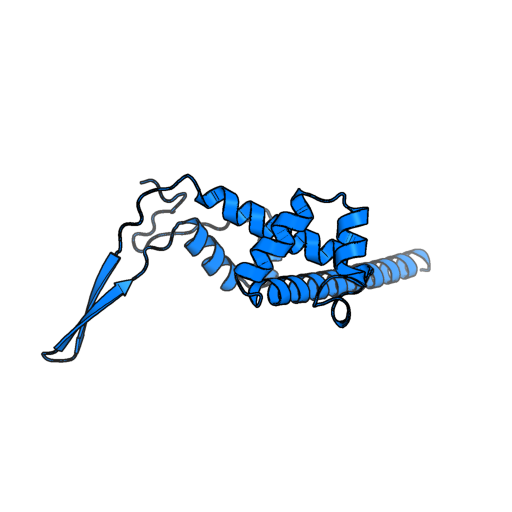ATOM 853 C CA . LEU A 1 100 ? 12.379 -13.476 21.954 1.00 50.44 100 LEU A CA 1
ATOM 854 C C . LEU A 1 100 ? 12.943 -12.487 22.985 1.00 50.44 100 LEU A C 1
ATOM 8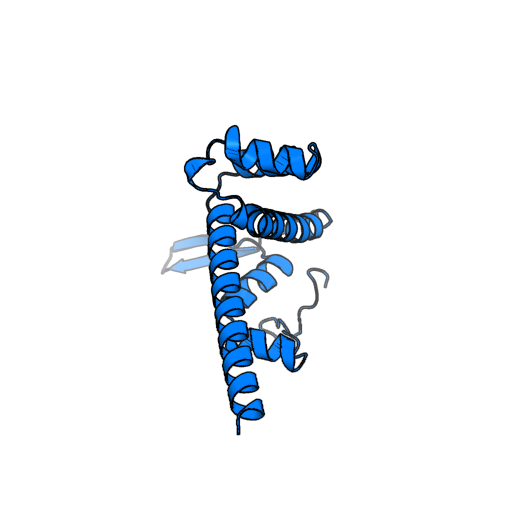56 O O . LEU A 1 100 ? 13.209 -11.316 22.711 1.00 50.44 100 LEU A O 1
ATOM 860 N N . THR A 1 101 ? 13.078 -12.939 24.229 1.00 47.69 101 THR A N 1
ATOM 861 C CA . THR A 1 101 ? 13.605 -12.120 25.327 1.00 47.69 101 THR A CA 1
ATOM 862 C C . THR A 1 101 ? 15.121 -12.236 25.432 1.00 47.69 101 THR A C 1
ATOM 864 O O . THR A 1 101 ? 15.650 -13.343 25.512 1.00 47.69 101 THR A O 1
ATOM 867 N N . THR A 1 102 ? 15.818 -11.101 25.507 1.00 60.22 102 THR A N 1
ATOM 868 C CA . THR A 1 102 ? 17.258 -11.037 25.801 1.00 60.22 102 THR A CA 1
ATOM 869 C C . THR A 1 102 ? 17.529 -10.095 26.976 1.00 60.22 102 THR A C 1
ATOM 871 O O . THR A 1 102 ? 16.692 -9.260 27.322 1.00 60.22 102 THR A O 1
ATOM 874 N N . TYR A 1 103 ? 18.693 -10.217 27.612 1.00 60.69 103 TYR A N 1
ATOM 875 C CA . TYR A 1 103 ? 19.098 -9.370 28.736 1.00 60.69 103 TYR A CA 1
ATOM 876 C C . TYR A 1 103 ? 20.287 -8.508 28.332 1.00 60.69 103 TYR A C 1
ATOM 878 O O . TYR A 1 103 ? 21.267 -9.004 27.779 1.00 60.69 103 TYR A O 1
ATOM 886 N N . VAL A 1 104 ? 20.221 -7.216 28.649 1.00 60.22 104 VAL A N 1
ATOM 887 C CA . VAL A 1 104 ? 21.381 -6.325 28.573 1.00 60.22 104 VAL A CA 1
ATOM 888 C C . VAL A 1 104 ? 21.899 -6.095 29.979 1.00 60.22 104 VAL A C 1
ATOM 890 O O . VAL A 1 104 ? 21.166 -5.618 30.846 1.00 60.22 104 VAL A O 1
ATOM 893 N N . LYS A 1 105 ? 23.171 -6.436 30.193 1.00 63.62 105 LYS A N 1
ATOM 894 C CA . LYS A 1 105 ? 23.859 -6.253 31.467 1.00 63.62 105 LYS A CA 1
ATOM 895 C C . LYS A 1 105 ? 24.843 -5.092 31.376 1.00 63.62 105 LYS A C 1
ATOM 897 O O . LYS A 1 105 ? 25.702 -5.083 30.497 1.00 63.62 105 LYS A O 1
ATOM 902 N N . VAL A 1 106 ? 24.704 -4.126 32.280 1.00 58.38 106 VAL A N 1
ATOM 903 C CA . VAL A 1 106 ? 25.649 -3.019 32.479 1.00 58.38 106 VAL A CA 1
ATOM 904 C C . VAL A 1 106 ? 26.030 -3.031 33.957 1.00 58.38 106 VAL A C 1
ATOM 906 O O . VAL A 1 106 ? 25.182 -2.794 34.819 1.00 58.38 106 VAL A O 1
ATOM 909 N N . ASP A 1 107 ? 27.285 -3.375 34.242 1.00 82.62 107 ASP A N 1
ATOM 910 C CA . ASP A 1 107 ? 27.796 -3.677 35.586 1.00 82.62 107 ASP A CA 1
ATOM 911 C C . ASP A 1 107 ? 26.964 -4.768 36.303 1.00 82.62 107 ASP A C 1
ATOM 913 O O . ASP A 1 107 ? 26.847 -5.896 35.818 1.00 82.62 107 ASP A O 1
ATOM 917 N N . GLU A 1 108 ? 26.366 -4.441 37.454 1.00 80.56 108 GLU A N 1
ATOM 918 C CA . GLU A 1 108 ? 25.487 -5.326 38.233 1.00 80.56 108 GLU A CA 1
ATOM 919 C C . GLU A 1 108 ? 24.012 -5.262 37.798 1.00 80.56 108 GLU A C 1
ATOM 921 O O . GLU A 1 108 ? 23.186 -6.025 38.299 1.00 80.56 108 GLU A O 1
ATOM 926 N N . ARG A 1 109 ? 23.644 -4.360 36.877 1.00 52.62 109 ARG A N 1
ATOM 927 C CA . ARG A 1 109 ? 22.2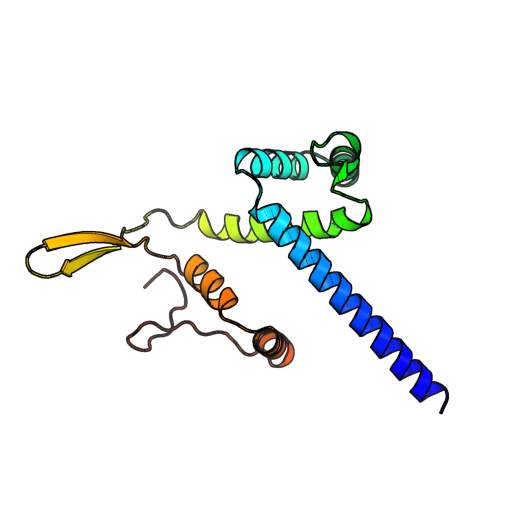49 -4.165 36.459 1.00 52.62 109 ARG A CA 1
ATOM 928 C C . ARG A 1 109 ? 21.937 -4.967 35.207 1.00 52.62 109 ARG A C 1
ATOM 930 O O . ARG A 1 109 ? 22.574 -4.787 34.174 1.00 52.62 109 ARG A O 1
ATOM 937 N N . GLU A 1 110 ? 20.895 -5.786 35.282 1.00 78.31 110 GLU A N 1
ATOM 938 C CA . GLU A 1 110 ? 20.306 -6.469 34.131 1.00 78.31 110 GLU A CA 1
ATOM 939 C C . GLU A 1 110 ? 18.979 -5.801 33.758 1.00 78.31 110 GLU A C 1
ATOM 941 O O . GLU A 1 110 ? 18.086 -5.655 34.591 1.00 78.31 110 GLU A O 1
ATOM 946 N N . THR A 1 111 ? 18.852 -5.382 32.498 1.00 66.31 111 THR A N 1
ATOM 947 C CA . THR A 1 111 ? 17.590 -4.901 31.923 1.00 66.31 111 THR A CA 1
ATOM 948 C C . THR A 1 111 ? 17.077 -5.932 30.931 1.00 66.31 111 THR A C 1
ATOM 950 O O . THR A 1 111 ? 17.779 -6.295 29.985 1.00 66.31 111 THR A O 1
ATOM 953 N N . LEU A 1 112 ? 15.845 -6.395 31.138 1.00 64.75 112 LEU A N 1
ATOM 954 C CA . LEU A 1 112 ? 15.148 -7.250 30.185 1.00 64.75 112 LEU A CA 1
ATOM 955 C C . LEU A 1 112 ? 14.778 -6.429 28.946 1.00 64.75 112 LEU A C 1
ATOM 957 O O . LEU A 1 112 ? 14.057 -5.436 29.051 1.00 64.75 112 LEU A O 1
ATOM 961 N N . ILE A 1 113 ? 15.229 -6.870 27.775 1.00 59.12 113 ILE A N 1
ATOM 962 C CA . ILE A 1 113 ? 14.791 -6.335 26.490 1.00 59.12 113 ILE A CA 1
ATOM 963 C C . ILE A 1 113 ? 13.929 -7.390 25.815 1.00 59.12 113 ILE A C 1
ATOM 965 O O . ILE A 1 113 ? 14.366 -8.505 25.525 1.00 59.12 113 ILE A O 1
ATOM 969 N N . LYS A 1 114 ? 12.682 -7.015 25.549 1.00 56.78 114 LYS A N 1
ATOM 970 C CA . LYS A 1 114 ? 11.794 -7.794 24.695 1.00 56.78 114 LYS A CA 1
ATOM 971 C C . LYS A 1 114 ? 12.093 -7.424 23.250 1.00 56.78 114 LYS A C 1
ATOM 973 O O . LYS A 1 114 ? 11.792 -6.305 22.836 1.00 56.78 114 LYS A O 1
ATOM 978 N N . MET A 1 115 ? 12.719 -8.326 22.503 1.00 61.12 115 MET A N 1
ATOM 979 C CA . MET A 1 115 ? 12.810 -8.184 21.056 1.00 61.12 115 MET A CA 1
ATOM 980 C C . MET A 1 115 ? 11.560 -8.827 20.467 1.00 61.12 115 MET A C 1
ATOM 982 O O . MET A 1 115 ? 11.234 -9.972 20.777 1.00 61.12 115 MET A O 1
ATOM 986 N N . LYS A 1 116 ? 10.830 -8.069 19.649 1.00 63.31 116 LYS A N 1
ATOM 987 C CA . LYS A 1 116 ? 9.769 -8.663 18.842 1.00 63.31 116 LYS A CA 1
ATOM 988 C C . LYS A 1 116 ? 10.445 -9.669 17.907 1.00 63.31 116 LYS A C 1
ATOM 990 O O . LYS A 1 116 ? 11.397 -9.295 17.221 1.00 63.31 116 LYS A O 1
ATOM 995 N N . GLU A 1 117 ? 10.010 -10.926 17.930 1.00 62.47 117 GLU A N 1
ATOM 996 C CA . GLU A 1 117 ? 10.406 -11.879 16.896 1.00 62.47 117 GLU A CA 1
ATOM 997 C C . GLU A 1 117 ? 9.864 -11.328 15.580 1.00 62.47 117 GLU A C 1
ATOM 999 O O . GLU A 1 117 ? 8.663 -11.098 15.447 1.00 62.47 117 GLU A O 1
ATOM 1004 N N . LEU A 1 118 ? 10.772 -10.976 14.671 1.00 69.31 118 LEU A N 1
ATOM 1005 C CA . LEU A 1 118 ? 10.376 -10.498 13.359 1.00 69.31 118 LEU A CA 1
ATOM 1006 C C . LEU A 1 118 ? 9.997 -11.714 12.537 1.00 69.31 118 LEU A C 1
ATOM 1008 O O . LEU A 1 118 ? 10.803 -12.639 12.410 1.00 69.31 118 LEU A O 1
ATOM 1012 N N . THR A 1 119 ? 8.810 -11.686 11.945 1.00 77.81 119 THR A N 1
ATOM 1013 C CA . THR A 1 119 ? 8.474 -12.694 10.943 1.00 77.81 119 THR A CA 1
ATOM 1014 C C . THR A 1 119 ? 9.439 -12.580 9.759 1.00 77.81 119 THR A C 1
ATOM 1016 O O . THR A 1 119 ? 10.041 -11.532 9.506 1.00 77.81 119 THR A O 1
ATOM 1019 N N . PHE A 1 120 ? 9.577 -13.648 8.984 1.00 77.12 120 PHE A N 1
ATOM 1020 C CA . PHE A 1 120 ? 10.311 -13.691 7.729 1.00 77.12 120 PHE A CA 1
ATOM 1021 C C . PHE A 1 120 ? 9.865 -12.554 6.811 1.00 77.12 120 PHE A C 1
ATOM 1023 O O . PHE A 1 120 ? 10.689 -11.949 6.133 1.00 77.12 120 PHE A O 1
ATOM 1030 N N . GLU A 1 121 ? 8.575 -12.215 6.834 1.00 76.06 121 GLU A N 1
ATOM 1031 C CA . GLU A 1 121 ? 8.029 -11.090 6.085 1.00 76.06 121 GLU A CA 1
ATOM 1032 C C . GLU A 1 121 ? 8.529 -9.736 6.608 1.00 76.06 121 GLU A C 1
ATOM 1034 O O . GLU A 1 121 ? 8.966 -8.894 5.819 1.00 76.06 121 GLU A O 1
ATOM 1039 N N . GLU A 1 122 ? 8.508 -9.518 7.924 1.00 78.19 122 GLU A N 1
ATOM 1040 C CA . GLU A 1 122 ? 9.029 -8.290 8.528 1.00 78.19 122 GLU A CA 1
ATOM 1041 C C . GLU A 1 122 ? 10.541 -8.144 8.277 1.00 78.19 122 GLU A C 1
ATOM 1043 O O . GLU A 1 122 ? 11.007 -7.055 7.931 1.00 78.19 122 GLU A O 1
ATOM 1048 N N . LEU A 1 123 ? 11.297 -9.244 8.361 1.00 81.00 123 LEU A N 1
ATOM 1049 C CA . LEU A 1 123 ? 12.716 -9.318 7.998 1.00 81.00 123 LEU A CA 1
ATOM 1050 C C . LEU A 1 123 ? 12.944 -8.996 6.522 1.00 81.00 123 LEU A C 1
ATOM 1052 O O . LEU A 1 123 ? 13.829 -8.204 6.190 1.00 81.00 123 LEU A O 1
ATOM 1056 N N . LEU A 1 124 ? 12.127 -9.559 5.632 1.00 81.75 124 LEU A N 1
ATOM 1057 C CA . LEU A 1 124 ? 12.201 -9.288 4.204 1.00 81.75 124 LEU A CA 1
ATOM 1058 C C . LEU A 1 124 ? 11.921 -7.809 3.927 1.00 81.75 124 LEU A C 1
ATOM 1060 O O . LEU A 1 124 ? 12.718 -7.153 3.260 1.00 81.75 124 LEU A O 1
ATOM 1064 N N . CYS A 1 125 ? 10.871 -7.234 4.507 1.00 81.69 125 CYS A N 1
ATOM 1065 C CA . CYS A 1 125 ? 10.554 -5.816 4.340 1.00 81.69 125 CYS A CA 1
ATOM 1066 C C . CYS A 1 125 ? 11.680 -4.903 4.844 1.00 81.69 125 CYS A C 1
ATOM 1068 O O . CYS A 1 125 ? 12.075 -3.965 4.149 1.00 81.69 125 CYS A O 1
ATOM 1070 N N . GLN A 1 126 ? 12.243 -5.192 6.019 1.00 79.44 126 GLN A N 1
ATOM 1071 C CA . GLN A 1 126 ? 13.392 -4.453 6.545 1.00 79.44 126 GLN A CA 1
ATOM 1072 C C . GLN A 1 126 ? 14.626 -4.597 5.652 1.00 79.44 126 GLN A C 1
ATOM 1074 O O . GLN A 1 126 ? 15.310 -3.608 5.398 1.00 79.44 126 GLN A O 1
ATOM 1079 N N . SER A 1 127 ? 14.878 -5.785 5.102 1.00 82.25 127 SER A N 1
ATOM 1080 C CA . SER A 1 127 ? 16.005 -5.998 4.192 1.00 82.25 127 SER A CA 1
ATOM 1081 C C . SER A 1 127 ? 15.881 -5.175 2.906 1.00 82.25 127 SER A C 1
ATOM 1083 O O . SER A 1 127 ? 16.866 -4.592 2.459 1.00 82.25 127 SER A O 1
ATOM 1085 N N . TYR A 1 128 ? 14.665 -5.001 2.371 1.00 80.88 128 TYR A N 1
ATOM 1086 C CA . TYR A 1 128 ? 14.421 -4.117 1.227 1.00 80.88 128 TYR A CA 1
ATOM 1087 C C . TYR A 1 128 ? 14.677 -2.639 1.546 1.00 80.88 128 TYR A C 1
ATOM 1089 O O . TYR A 1 128 ? 15.037 -1.882 0.644 1.00 80.88 128 TYR A O 1
ATOM 1097 N N . HIS A 1 129 ? 14.549 -2.214 2.808 1.00 79.44 129 HIS A N 1
ATOM 1098 C CA . HIS A 1 129 ? 14.954 -0.867 3.223 1.00 79.44 129 HIS A CA 1
ATOM 1099 C C . HIS A 1 129 ? 16.475 -0.657 3.204 1.00 79.44 129 HIS A C 1
ATOM 1101 O O . HIS A 1 129 ? 16.917 0.489 3.125 1.00 79.44 129 HIS A O 1
ATOM 1107 N N . CYS A 1 130 ? 17.268 -1.730 3.249 1.00 80.69 130 CYS A N 1
ATOM 1108 C CA . CYS A 1 130 ? 18.727 -1.674 3.171 1.00 80.69 130 CYS A CA 1
ATOM 1109 C C . CYS A 1 130 ? 19.264 -1.692 1.731 1.00 80.69 130 CYS A C 1
ATOM 1111 O O . CYS A 1 130 ? 20.457 -1.469 1.534 1.00 80.69 130 CYS A O 1
ATOM 1113 N N . LEU A 1 131 ? 18.414 -1.957 0.735 1.00 85.12 131 LEU A N 1
ATOM 1114 C CA . LEU A 1 131 ? 18.813 -2.014 -0.670 1.00 85.12 131 LEU A CA 1
ATOM 1115 C C . LEU A 1 131 ? 18.807 -0.627 -1.311 1.00 85.12 131 LEU A C 1
ATOM 1117 O O . LEU A 1 131 ? 17.877 0.167 -1.137 1.00 85.12 131 LEU A O 1
ATOM 1121 N N . GLU A 1 132 ? 19.814 -0.350 -2.135 1.00 88.12 132 GLU A N 1
ATOM 1122 C CA . GLU A 1 132 ? 19.784 0.814 -3.006 1.00 88.12 132 GLU A CA 1
ATOM 1123 C C . GLU A 1 132 ? 18.966 0.522 -4.272 1.00 88.12 132 GLU A C 1
ATOM 1125 O O . GLU A 1 132 ? 18.760 -0.618 -4.692 1.00 88.12 132 GLU A O 1
ATOM 1130 N N . TRP A 1 133 ? 18.527 1.580 -4.958 1.00 80.62 133 TRP A N 1
ATOM 1131 C CA . TRP A 1 133 ? 17.781 1.442 -6.213 1.00 80.62 133 TRP A CA 1
ATOM 1132 C C . TRP A 1 133 ? 18.536 0.629 -7.276 1.00 80.62 133 TRP A C 1
ATOM 1134 O O . TRP A 1 133 ? 17.914 -0.135 -8.012 1.00 80.62 133 TRP A O 1
ATOM 1144 N N . LYS A 1 134 ? 19.869 0.754 -7.333 1.00 88.12 134 LYS A N 1
ATOM 1145 C CA . LYS A 1 134 ? 20.713 -0.018 -8.257 1.00 88.12 134 LYS A CA 1
ATOM 1146 C C . LYS A 1 134 ? 20.608 -1.527 -8.002 1.00 88.12 134 LYS A C 1
ATOM 1148 O O . LYS A 1 134 ? 20.577 -2.296 -8.959 1.00 88.12 134 LYS A O 1
ATOM 1153 N N . ASP A 1 135 ? 20.468 -1.935 -6.741 1.00 87.88 135 ASP A N 1
ATOM 1154 C CA . ASP A 1 135 ? 20.345 -3.337 -6.346 1.00 87.88 135 ASP A CA 1
ATOM 1155 C C . ASP A 1 135 ? 18.969 -3.872 -6.759 1.00 87.88 135 ASP A C 1
ATOM 1157 O O . ASP A 1 135 ? 18.871 -4.922 -7.388 1.00 87.88 135 ASP A O 1
ATOM 1161 N N . ILE A 1 136 ? 17.909 -3.086 -6.546 1.00 86.38 136 ILE A N 1
ATOM 1162 C CA . ILE A 1 136 ? 16.541 -3.426 -6.975 1.00 86.38 136 ILE A CA 1
ATOM 1163 C C . ILE A 1 136 ? 16.444 -3.525 -8.508 1.00 86.38 136 ILE A C 1
ATOM 1165 O O . ILE A 1 136 ? 15.812 -4.439 -9.044 1.00 86.38 136 ILE A O 1
ATOM 1169 N N . GLN A 1 137 ? 17.082 -2.605 -9.242 1.00 87.50 137 GLN A N 1
ATOM 1170 C CA . GLN A 1 137 ? 17.146 -2.673 -10.705 1.00 87.50 137 GLN A CA 1
ATOM 1171 C C . GLN A 1 137 ? 17.885 -3.922 -11.178 1.00 87.50 137 GLN A C 1
ATOM 1173 O O . GLN A 1 137 ? 17.438 -4.566 -12.127 1.00 87.50 137 GLN A O 1
ATOM 1178 N N . LYS A 1 138 ? 18.985 -4.276 -10.511 1.00 89.56 138 LYS A N 1
ATOM 1179 C CA . LYS A 1 138 ? 19.745 -5.489 -10.798 1.00 89.56 138 LYS A CA 1
ATOM 1180 C C . LYS A 1 138 ? 18.896 -6.738 -10.574 1.00 89.56 138 LYS A C 1
ATOM 1182 O O . LYS A 1 138 ? 18.791 -7.562 -11.475 1.00 89.56 138 LYS A O 1
ATOM 1187 N N . MET A 1 139 ? 18.199 -6.832 -9.442 1.00 88.50 139 MET A N 1
ATOM 1188 C CA . MET A 1 139 ? 17.266 -7.930 -9.159 1.00 88.50 139 MET A CA 1
ATOM 1189 C C . MET A 1 139 ? 16.204 -8.080 -10.252 1.00 88.50 139 MET A C 1
ATOM 1191 O O . MET A 1 139 ? 15.920 -9.189 -10.696 1.00 88.50 139 MET A O 1
ATOM 1195 N N . ARG A 1 140 ? 15.657 -6.963 -10.746 1.00 85.50 140 ARG A N 1
ATOM 1196 C CA . ARG A 1 140 ? 14.645 -6.974 -11.809 1.00 85.50 140 ARG A CA 1
ATOM 1197 C C . ARG A 1 140 ? 15.201 -7.372 -13.179 1.00 85.50 140 ARG A C 1
ATOM 1199 O O . ARG A 1 140 ? 14.530 -8.098 -13.904 1.00 85.50 140 ARG A O 1
ATOM 1206 N N . ASN A 1 141 ? 16.359 -6.840 -13.560 1.00 90.50 141 ASN A N 1
ATOM 1207 C CA . ASN A 1 141 ? 16.899 -6.988 -14.914 1.00 90.50 141 ASN A CA 1
ATOM 1208 C C . ASN A 1 141 ? 17.697 -8.283 -15.091 1.00 90.50 141 ASN A C 1
ATOM 1210 O O . ASN A 1 141 ? 17.712 -8.851 -16.177 1.00 90.50 141 ASN A O 1
ATOM 1214 N N . GLU A 1 142 ? 18.368 -8.727 -14.031 1.00 92.56 142 GLU A N 1
ATOM 1215 C CA . GLU A 1 142 ? 19.254 -9.894 -14.031 1.00 92.56 142 GLU A CA 1
ATOM 1216 C C . GLU A 1 142 ? 18.630 -11.094 -13.302 1.00 92.56 142 GLU A C 1
ATOM 1218 O O . GLU A 1 142 ? 19.285 -12.120 -13.148 1.00 92.56 142 GLU A O 1
ATOM 1223 N N . HIS A 1 143 ? 17.374 -10.983 -12.848 1.00 84.56 143 HIS A N 1
ATOM 1224 C CA . HIS A 1 143 ? 16.676 -12.018 -12.074 1.00 84.56 143 HIS A CA 1
ATOM 1225 C C . HIS A 1 143 ? 17.454 -12.476 -10.826 1.00 84.56 143 HIS A C 1
ATOM 1227 O O . HIS A 1 143 ? 17.350 -13.625 -10.396 1.00 84.56 143 HIS A O 1
ATOM 1233 N N . VAL A 1 144 ? 18.240 -11.571 -10.234 1.00 86.00 144 VAL A N 1
ATOM 1234 C CA . VAL A 1 144 ? 19.000 -11.849 -9.011 1.00 86.00 144 VAL A CA 1
ATOM 1235 C C . VAL A 1 144 ? 18.026 -11.963 -7.841 1.00 86.00 144 VAL A C 1
ATOM 1237 O O . VAL A 1 144 ? 17.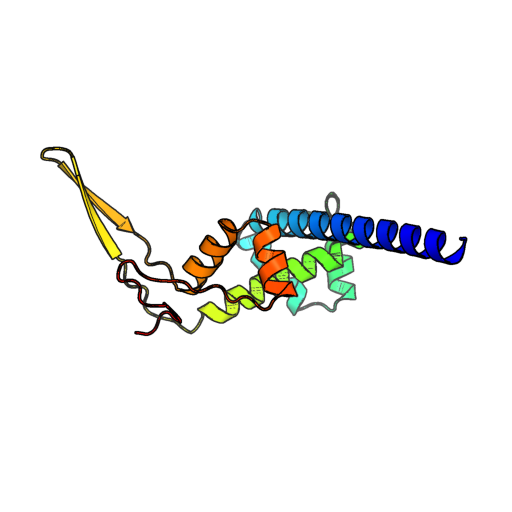238 -11.050 -7.584 1.00 86.00 144 VAL A O 1
ATOM 1240 N N . LYS A 1 145 ? 18.082 -13.093 -7.136 1.00 84.88 145 LYS A N 1
ATOM 1241 C CA . LYS A 1 145 ? 17.281 -13.356 -5.940 1.00 84.88 145 LYS A CA 1
ATOM 1242 C C . LYS A 1 145 ? 17.956 -12.736 -4.714 1.00 84.88 145 LYS A C 1
ATOM 1244 O O . LYS A 1 145 ? 19.180 -12.718 -4.616 1.00 84.88 145 LYS A O 1
ATOM 1249 N N . LEU A 1 146 ? 17.146 -12.227 -3.791 1.00 85.69 146 LEU A N 1
ATOM 1250 C CA . LEU A 1 146 ? 17.596 -11.853 -2.456 1.00 85.69 146 LEU A CA 1
ATOM 1251 C C . LEU A 1 146 ? 17.506 -13.088 -1.560 1.00 85.69 146 LEU A C 1
ATOM 1253 O O . LEU A 1 146 ? 16.414 -13.630 -1.390 1.00 85.69 146 LEU A O 1
ATOM 1257 N N . ASP A 1 147 ? 18.633 -13.497 -0.987 1.00 87.19 147 ASP A N 1
ATOM 1258 C CA . ASP A 1 147 ? 18.673 -14.543 0.028 1.00 87.19 147 ASP A CA 1
ATOM 1259 C C . ASP A 1 147 ? 18.904 -13.905 1.400 1.00 87.19 147 ASP A C 1
ATOM 1261 O O . ASP A 1 147 ? 19.839 -13.126 1.603 1.00 87.19 147 ASP A O 1
ATOM 1265 N N . LEU A 1 148 ? 18.028 -14.232 2.346 1.00 84.69 148 LEU A N 1
ATOM 1266 C CA . LEU A 1 148 ? 18.188 -13.886 3.753 1.00 84.69 148 LEU A CA 1
ATOM 1267 C C . LEU A 1 148 ? 18.903 -15.041 4.439 1.00 84.69 148 LEU A C 1
ATOM 1269 O O . LEU A 1 148 ? 18.488 -16.183 4.283 1.00 84.69 148 LEU A O 1
ATOM 1273 N N . ALA A 1 149 ? 19.959 -14.763 5.197 1.00 82.88 149 ALA A N 1
ATOM 1274 C CA . ALA A 1 149 ? 20.693 -15.786 5.931 1.00 82.88 149 ALA A CA 1
ATOM 1275 C C . ALA A 1 149 ? 20.743 -15.462 7.426 1.00 82.88 149 ALA A C 1
ATOM 1277 O O . ALA A 1 149 ? 20.885 -14.302 7.818 1.00 82.88 149 ALA A O 1
ATOM 1278 N N . ASN A 1 150 ? 20.647 -16.492 8.267 1.00 78.88 150 ASN A N 1
ATOM 1279 C CA . ASN A 1 150 ? 20.856 -16.345 9.705 1.00 78.88 150 ASN A CA 1
ATOM 1280 C C . ASN A 1 150 ? 22.357 -16.215 10.035 1.00 78.88 150 ASN A C 1
ATOM 1282 O O . ASN A 1 150 ? 23.225 -16.410 9.185 1.00 78.88 150 ASN A O 1
ATOM 1286 N N . MET A 1 151 ? 22.692 -15.945 11.302 1.00 77.69 151 MET A N 1
ATOM 1287 C CA . MET A 1 151 ? 24.093 -15.796 11.737 1.00 77.69 151 MET A CA 1
ATOM 1288 C C . MET A 1 151 ? 24.953 -17.061 11.564 1.00 77.69 151 MET A C 1
ATOM 1290 O O . MET A 1 151 ? 26.176 -16.976 11.621 1.00 77.69 151 MET A O 1
ATOM 1294 N N . LYS A 1 152 ? 24.339 -18.232 11.356 1.00 77.56 152 LYS A N 1
ATOM 1295 C CA . LYS A 1 152 ? 25.036 -19.492 11.052 1.00 77.56 152 LYS A CA 1
ATOM 1296 C C . LYS A 1 152 ? 25.274 -19.684 9.547 1.00 77.56 152 LYS A C 1
ATOM 1298 O O . LYS A 1 152 ? 25.894 -20.669 9.165 1.00 77.56 152 LYS A O 1
ATOM 1303 N N . GLY A 1 153 ? 24.801 -18.758 8.711 1.00 78.69 153 GLY A N 1
ATOM 1304 C CA . GLY A 1 153 ? 24.910 -18.812 7.254 1.00 78.69 153 GLY A CA 1
ATOM 1305 C C . GLY A 1 153 ? 23.825 -19.644 6.570 1.00 78.69 153 GLY A C 1
ATOM 1306 O O . GLY A 1 153 ? 23.903 -19.844 5.361 1.00 78.69 153 GLY A O 1
ATOM 1307 N N . ASN A 1 154 ? 22.814 -20.122 7.303 1.00 83.12 154 ASN A N 1
ATOM 1308 C CA . ASN A 1 154 ? 21.708 -20.863 6.696 1.00 83.12 154 ASN A CA 1
ATOM 1309 C C . ASN A 1 154 ? 20.736 -19.883 6.044 1.00 83.12 154 ASN A C 1
ATOM 1311 O O . ASN A 1 154 ? 20.350 -18.900 6.682 1.00 83.12 154 ASN A O 1
ATOM 1315 N N . ILE A 1 155 ? 20.316 -20.182 4.814 1.00 85.69 155 ILE A N 1
ATOM 1316 C CA . ILE A 1 155 ? 19.281 -19.419 4.116 1.00 85.69 155 ILE A CA 1
ATOM 1317 C C . ILE A 1 155 ? 17.952 -19.621 4.846 1.00 85.69 155 ILE A C 1
ATOM 1319 O O . ILE A 1 155 ? 17.540 -20.747 5.117 1.00 85.69 155 ILE A O 1
ATOM 1323 N N . ILE A 1 156 ? 17.305 -18.514 5.178 1.00 81.56 156 ILE A N 1
ATOM 1324 C CA . ILE A 1 156 ? 15.969 -18.457 5.749 1.00 81.56 156 ILE A CA 1
ATOM 1325 C C . ILE A 1 156 ? 15.014 -18.310 4.566 1.00 81.56 156 ILE A C 1
ATOM 1327 O O . ILE A 1 156 ? 15.072 -17.316 3.845 1.00 81.56 156 ILE A O 1
ATOM 1331 N N . GLU A 1 157 ? 14.157 -19.302 4.344 1.00 81.81 157 GLU A N 1
ATOM 1332 C CA . GLU A 1 157 ? 13.165 -19.270 3.258 1.00 81.81 157 GLU A CA 1
ATOM 1333 C C . GLU A 1 157 ? 11.744 -18.992 3.764 1.00 81.81 157 GLU A C 1
ATOM 1335 O O . GLU A 1 157 ? 10.879 -18.582 2.990 1.00 81.81 157 GLU A O 1
ATOM 1340 N N . SER A 1 158 ? 11.486 -19.218 5.056 1.00 80.06 158 SER A N 1
ATOM 1341 C CA . SER A 1 158 ? 10.192 -18.981 5.693 1.00 80.06 158 SER A CA 1
ATOM 1342 C C . SER A 1 158 ? 10.319 -18.942 7.222 1.00 80.06 158 SER A C 1
ATOM 1344 O O . SER A 1 158 ? 11.358 -19.307 7.760 1.00 80.06 158 SER A O 1
ATOM 1346 N N . ASP A 1 159 ? 9.245 -18.557 7.921 1.00 70.00 159 ASP A N 1
ATOM 1347 C CA . ASP A 1 159 ? 9.132 -18.675 9.393 1.00 70.00 159 ASP A CA 1
ATOM 1348 C C . ASP A 1 159 ? 9.065 -20.117 9.917 1.00 70.00 159 ASP A C 1
ATOM 1350 O O . ASP A 1 159 ? 9.056 -20.337 11.125 1.00 70.00 159 ASP A O 1
ATOM 1354 N N . LYS A 1 160 ? 8.899 -21.101 9.029 1.00 65.88 160 LYS A N 1
ATOM 1355 C CA . LYS A 1 160 ? 8.869 -22.512 9.409 1.00 65.88 160 LYS A CA 1
ATOM 1356 C C . LYS A 1 160 ? 10.292 -23.058 9.322 1.00 65.88 160 LYS A C 1
ATOM 1358 O O . LYS A 1 160 ? 10.918 -22.907 8.271 1.00 65.88 160 LYS A O 1
ATOM 1363 N N . ASP A 1 161 ? 10.749 -23.661 10.419 1.00 53.56 161 ASP A N 1
ATOM 1364 C CA . ASP A 1 161 ? 11.965 -24.485 10.475 1.00 53.56 161 ASP A CA 1
ATOM 1365 C C . ASP A 1 161 ? 11.894 -25.677 9.505 1.00 53.56 161 ASP A C 1
ATOM 1367 O O . ASP A 1 161 ? 10.802 -26.292 9.388 1.00 53.56 161 ASP A O 1
#

pLDDT: mean 77.64, std 13.37, range [47.31, 94.75]

Organism: Reticulomyxa filosa (NCBI:txid46433)

Secondary structure (DSSP, 8-state):
-HHHHHHHHHHHHHHHHHHHHHHHHHHHHHHHHTS-HHHHHHHHHHHHHS-HHHHHHIIIIISTTTTT--TTTHHHHHHHHHHHHHHHHTSTT------EEEEEEETTEEEEEEE----HHHHHHHHHHT--HHHHHHHHHH-PPP-EE-TTS-EE-SS--

Sequence (161 aa):
EKEKENKNEMETIVNKAKKDNDEKKKKWMKWWNQREQKDKTEIIEKLKTMSNEQFKLWLLDECKWKNEVTKDDIASIRFSIDVYLALSTTNEDKKEEKELTTYVKVDERETLIKMKELTFEELLCQSYHCLEWKDIQKMRNEHVKLDLANMKGNIIESDKD

Foldseek 3Di:
DVVVVVVVVVVVVVVVVVVVVVVLLVVLLVVQVPDDPVLLVVLVVLVVPDDPVSSLCCCCPVDPCNVVDDSVSSVSNVVSNVVVVVLVVVPPPDPDFDFDWDWDDDPPDIDIDTDGPQFPSNVVVVVVVVDDPVVVVCCVPVVDDDFDADPVRHTDPGNPD

Solvent-accessible surface area (backbone atoms only — not comparable to full-atom values): 9690 Å² total; per-residue (Å²): 108,71,72,63,52,52,51,51,51,51,52,51,53,51,52,49,52,50,51,55,49,54,52,50,41,53,50,38,44,52,57,55,68,72,48,53,69,72,57,51,50,52,54,52,49,43,58,74,74,38,54,75,67,55,37,50,49,39,47,50,74,70,35,98,54,23,92,80,46,54,87,83,46,51,66,44,46,50,50,42,48,51,53,51,49,58,60,55,64,71,54,77,85,69,91,78,88,65,75,44,73,48,75,50,72,58,90,93,47,73,45,83,42,80,42,76,62,67,48,51,64,55,48,49,56,54,51,58,72,73,52,52,70,69,53,55,50,42,28,69,78,70,68,51,79,89,82,49,60,49,99,86,66,49,73,56,89,55,81,68,132

Radius of gyration: 22.0 Å; Cα contacts (8 Å, |Δi|>4): 87; chains: 1; bounding box: 46×44×77 Å

Nearest PDB structures (foldseek):
  8k5p-assembly1_O  TM=2.544E-01  e=1.723E+00  Saccharomyces cerevisiae S288C
  8ieq-assembly1_A  TM=3.270E-01  e=3.608E+00  Homo sapiens
  4uc9-assembly4_D  TM=2.423E-01  e=9.661E+00  Human respiratory syncytial virus A2